Protein AF-A0A353F4W9-F1 (afdb_monomer)

Secondary structure (DSSP, 8-state):
-HHHHHHHHHSSPPPHHHHHHHHHHHHHHHHHHHT--PPP-PPPSEEEEEEE-TTT--EEEEEEE-GGGGT--PPPPGGGS-HHHHHHHHHHHHHHTS-TTS---

Sequence (105 aa):
VIKRAFQLALGRAPTPNETLIFLEAWRTATSDESKLSPKNSPLPNSIMRTVRAEKTGEFYTFKEFLPASKLYTADLDRSQCNARIRGLSHLCLVIFNSNELAYLN

Structure (mmCIF, N/CA/C/O backbone):
data_AF-A0A353F4W9-F1
#
_entry.id   AF-A0A353F4W9-F1
#
loop_
_atom_site.group_PDB
_atom_site.id
_atom_site.type_symbol
_atom_site.label_atom_id
_atom_site.label_alt_id
_atom_site.label_comp_id
_atom_site.label_asym_id
_atom_site.label_entity_id
_atom_site.label_seq_id
_atom_site.pdbx_PDB_ins_code
_atom_site.Cartn_x
_atom_site.Cartn_y
_atom_site.Cartn_z
_atom_site.occupancy
_atom_site.B_iso_or_equiv
_atom_site.auth_seq_id
_atom_site.auth_comp_id
_atom_site.auth_asym_id
_atom_site.auth_atom_id
_atom_site.pdbx_PDB_model_num
ATOM 1 N N . VAL A 1 1 ? -13.138 -3.355 10.192 1.00 93.12 1 VAL A N 1
ATOM 2 C CA . VAL A 1 1 ? -11.945 -3.305 9.309 1.00 93.12 1 VAL A CA 1
ATOM 3 C C . VAL A 1 1 ? -10.658 -3.449 10.112 1.00 93.12 1 VAL A C 1
ATOM 5 O O . VAL A 1 1 ? -10.018 -4.474 9.951 1.00 93.12 1 VAL A O 1
ATOM 8 N N . ILE A 1 2 ? -10.335 -2.536 11.037 1.00 95.44 2 ILE A N 1
ATOM 9 C CA . ILE A 1 2 ? -9.095 -2.591 11.848 1.00 95.44 2 ILE A CA 1
ATOM 10 C C . ILE A 1 2 ? -8.915 -3.932 12.575 1.00 95.44 2 ILE A C 1
ATOM 12 O O . ILE A 1 2 ? -7.892 -4.581 12.401 1.00 95.44 2 ILE A O 1
ATOM 16 N N . LYS A 1 3 ? -9.947 -4.424 13.279 1.00 96.50 3 LYS A N 1
ATOM 17 C CA . LYS A 1 3 ? -9.907 -5.754 13.919 1.00 96.50 3 LYS A CA 1
ATOM 18 C C . LYS A 1 3 ? -9.497 -6.873 12.953 1.00 96.50 3 LYS A C 1
ATOM 20 O O . LYS A 1 3 ? -8.705 -7.731 13.314 1.00 96.50 3 LYS A O 1
ATOM 25 N N . ARG A 1 4 ? -10.023 -6.851 11.724 1.00 96.62 4 ARG A N 1
ATOM 26 C CA . ARG A 1 4 ? -9.720 -7.863 10.706 1.00 96.62 4 ARG A CA 1
ATOM 27 C C . ARG A 1 4 ? -8.290 -7.723 10.181 1.00 96.62 4 ARG A C 1
ATOM 29 O O . ARG A 1 4 ? -7.652 -8.743 9.974 1.00 96.62 4 ARG A O 1
ATOM 36 N N . ALA A 1 5 ? -7.791 -6.498 10.005 1.00 95.00 5 ALA A N 1
ATOM 37 C CA . ALA A 1 5 ? -6.403 -6.254 9.608 1.00 95.00 5 ALA A CA 1
ATOM 38 C C . ALA A 1 5 ? -5.410 -6.809 10.644 1.00 95.00 5 ALA A C 1
ATOM 40 O O . ALA A 1 5 ? -4.514 -7.558 10.276 1.00 95.00 5 ALA A O 1
ATOM 41 N N . PHE A 1 6 ? -5.637 -6.548 11.936 1.00 95.31 6 PHE A N 1
ATOM 42 C CA . PHE A 1 6 ? -4.833 -7.118 13.027 1.00 95.31 6 PHE A CA 1
ATOM 43 C C . PHE A 1 6 ? -4.883 -8.649 13.051 1.00 95.31 6 PHE A C 1
ATOM 45 O O . PHE A 1 6 ? -3.849 -9.297 13.137 1.00 95.31 6 PHE A O 1
ATOM 52 N N . GLN A 1 7 ? -6.070 -9.242 12.899 1.00 95.00 7 GLN A N 1
ATOM 53 C CA . GLN A 1 7 ? -6.205 -10.701 12.877 1.00 95.00 7 GLN A CA 1
ATOM 54 C C . GLN A 1 7 ? -5.463 -11.343 11.703 1.00 95.00 7 GLN A C 1
ATOM 56 O O . GLN A 1 7 ? -4.891 -12.414 11.864 1.00 95.00 7 GLN A O 1
ATOM 61 N N . LEU A 1 8 ? -5.496 -10.710 10.528 1.00 94.06 8 LEU A N 1
ATOM 62 C CA . LEU A 1 8 ? -4.834 -11.226 9.332 1.00 94.06 8 LEU A CA 1
ATOM 63 C C . LEU A 1 8 ? -3.313 -11.076 9.393 1.00 94.06 8 LEU A C 1
ATOM 65 O O . LEU A 1 8 ? -2.612 -11.964 8.928 1.00 94.06 8 LEU A O 1
ATOM 69 N N . ALA A 1 9 ? -2.815 -9.967 9.937 1.00 92.06 9 ALA A N 1
ATOM 70 C CA . ALA A 1 9 ? -1.389 -9.656 9.916 1.00 92.06 9 ALA A CA 1
ATOM 71 C C . ALA A 1 9 ? -0.631 -10.138 11.164 1.00 92.06 9 ALA A C 1
ATOM 73 O O . ALA A 1 9 ? 0.531 -10.509 11.059 1.00 92.06 9 ALA A O 1
ATOM 74 N N . LEU A 1 10 ? -1.280 -10.133 12.333 1.00 92.12 10 LEU A N 1
ATOM 75 C CA . LEU A 1 10 ? -0.652 -10.381 13.638 1.00 92.12 10 LEU A CA 1
ATOM 76 C C . LEU A 1 10 ? -1.267 -11.570 14.392 1.00 92.12 10 LEU A C 1
ATOM 78 O O . LEU A 1 10 ? -0.832 -11.896 15.490 1.00 92.12 10 LEU A O 1
ATOM 82 N N . GLY A 1 11 ? -2.328 -12.193 13.868 1.00 92.56 11 GLY A N 1
ATOM 83 C CA . GLY A 1 11 ? -2.983 -13.340 14.512 1.00 92.56 11 GLY A CA 1
ATOM 84 C C . GLY A 1 11 ? -3.778 -13.018 15.787 1.00 92.56 11 GLY A C 1
ATOM 85 O O . GLY A 1 11 ? -4.343 -13.924 16.395 1.00 92.56 11 GLY A O 1
ATOM 86 N N . ARG A 1 12 ? -3.890 -11.742 16.185 1.00 94.12 12 ARG A N 1
ATOM 87 C CA . ARG A 1 12 ? -4.631 -11.301 17.382 1.00 94.12 12 ARG A CA 1
ATOM 88 C C . ARG A 1 12 ? -5.620 -10.177 17.088 1.00 94.12 12 ARG A C 1
ATOM 90 O O . ARG A 1 12 ? -5.631 -9.583 16.014 1.00 94.12 12 ARG A O 1
ATOM 97 N N . ALA A 1 13 ? -6.476 -9.873 18.059 1.00 96.12 13 ALA A N 1
ATOM 98 C CA . ALA A 1 13 ? -7.275 -8.652 18.034 1.00 96.12 13 ALA A CA 1
ATOM 99 C C . ALA A 1 13 ? -6.430 -7.443 18.495 1.00 96.12 13 ALA A C 1
ATOM 101 O O . ALA A 1 13 ? -5.515 -7.614 19.307 1.00 96.12 13 ALA A O 1
ATOM 102 N N . PRO A 1 14 ? -6.739 -6.223 18.019 1.00 95.75 14 PRO A N 1
ATOM 103 C CA . PRO A 1 14 ? -6.151 -5.016 18.578 1.00 95.75 14 PRO A CA 1
ATOM 104 C C . PRO A 1 14 ? -6.648 -4.822 20.012 1.00 95.75 14 PRO A C 1
ATOM 106 O O . PRO A 1 14 ? -7.799 -5.130 20.337 1.00 95.75 14 PRO A O 1
ATOM 109 N N . THR A 1 15 ? -5.799 -4.256 20.857 1.00 96.44 15 THR A N 1
ATOM 110 C CA . THR A 1 15 ? -6.195 -3.718 22.158 1.00 96.44 15 THR A CA 1
ATOM 111 C C . THR A 1 15 ? -7.154 -2.528 21.979 1.00 96.44 15 THR A C 1
ATOM 113 O O . THR A 1 15 ? -7.237 -1.939 20.889 1.00 96.44 15 THR A O 1
ATOM 116 N N . PRO A 1 16 ? -7.889 -2.120 23.033 1.00 97.12 16 PRO A N 1
ATOM 117 C CA . PRO A 1 16 ? -8.736 -0.929 22.970 1.00 97.12 16 PRO A CA 1
ATOM 118 C C . PRO A 1 16 ? -7.957 0.335 22.579 1.00 97.12 16 PRO A C 1
ATOM 120 O O . PRO A 1 16 ? -8.429 1.112 21.753 1.00 97.12 16 PRO A O 1
ATOM 123 N N . ASN A 1 17 ? -6.736 0.501 23.104 1.00 97.19 17 ASN A N 1
ATOM 124 C CA . ASN A 1 17 ? -5.886 1.650 22.797 1.00 97.19 17 ASN A CA 1
ATOM 125 C C . ASN A 1 17 ? -5.410 1.644 21.335 1.00 97.19 17 ASN A C 1
ATOM 127 O O . ASN A 1 17 ? -5.563 2.639 20.632 1.00 97.19 17 ASN A O 1
ATOM 131 N N . GLU A 1 18 ? -4.921 0.502 20.835 1.00 95.94 18 GLU A N 1
ATOM 132 C CA . GLU A 1 18 ? -4.547 0.358 19.419 1.00 95.94 18 GLU A CA 1
ATOM 133 C C . GLU A 1 18 ? -5.735 0.629 18.495 1.00 95.94 18 GLU A C 1
ATOM 135 O O . GLU A 1 18 ? -5.581 1.272 17.462 1.00 95.94 18 GLU A O 1
ATOM 140 N N . THR A 1 19 ? -6.937 0.188 18.872 1.00 97.00 19 THR A N 1
ATOM 141 C CA . THR A 1 19 ? -8.146 0.441 18.079 1.00 97.00 19 THR A CA 1
ATOM 142 C C . THR A 1 19 ? -8.411 1.938 17.926 1.00 97.00 19 THR A C 1
ATOM 144 O O . THR A 1 19 ? -8.690 2.387 16.815 1.00 97.00 19 THR A O 1
ATOM 147 N N . LEU A 1 20 ? -8.307 2.710 19.012 1.00 97.62 20 LEU A N 1
ATOM 148 C CA . LEU A 1 20 ? -8.511 4.160 18.984 1.00 97.62 20 LEU A CA 1
ATOM 149 C C . LEU A 1 20 ? -7.441 4.863 18.143 1.00 97.62 20 LEU A C 1
ATOM 151 O O . LEU A 1 20 ? -7.787 5.633 17.247 1.00 97.62 20 LEU A O 1
ATOM 155 N N . ILE A 1 21 ? -6.168 4.523 18.364 1.00 97.00 21 ILE A N 1
ATOM 156 C CA . ILE A 1 21 ? -5.033 5.080 17.614 1.00 97.00 21 ILE A CA 1
ATOM 157 C C . ILE A 1 21 ? -5.192 4.809 16.114 1.00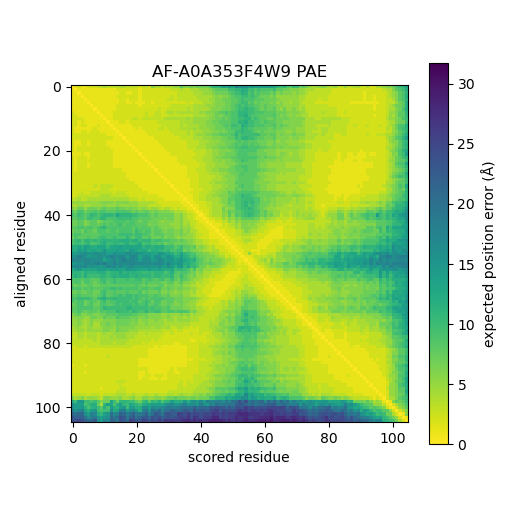 97.00 21 ILE A C 1
ATOM 159 O O . ILE A 1 21 ? -5.082 5.720 15.294 1.00 97.00 21 ILE A O 1
ATOM 163 N N . PHE A 1 22 ? -5.509 3.569 15.735 1.00 97.25 22 PHE A N 1
ATOM 164 C CA . PHE A 1 22 ? -5.678 3.201 14.331 1.00 97.25 22 PHE A CA 1
ATOM 165 C C . PHE A 1 22 ? -6.913 3.849 13.701 1.00 97.25 22 PHE A C 1
ATOM 167 O O . PHE A 1 22 ? -6.871 4.204 12.525 1.00 97.25 22 PHE A O 1
ATOM 174 N N . LEU A 1 23 ? -8.014 4.027 14.439 1.00 97.75 23 LEU A N 1
ATOM 175 C CA . LEU A 1 23 ? -9.196 4.727 13.923 1.00 97.75 23 LEU A CA 1
ATOM 176 C C . LEU A 1 23 ? -8.888 6.191 13.606 1.00 97.75 23 LEU A C 1
ATOM 178 O O . LEU A 1 23 ? -9.269 6.680 12.540 1.00 97.75 23 LEU A O 1
ATOM 182 N N . GLU A 1 24 ? -8.190 6.875 14.508 1.00 98.19 24 GLU A N 1
ATOM 183 C CA . GLU A 1 24 ? -7.785 8.260 14.299 1.00 98.19 24 GLU A CA 1
ATOM 184 C C . GLU A 1 24 ? -6.799 8.387 13.136 1.00 98.19 24 GLU A C 1
ATOM 186 O O . GLU A 1 24 ? -7.031 9.180 12.220 1.00 98.19 24 GLU A O 1
ATOM 191 N N . ALA A 1 25 ? -5.765 7.543 13.108 1.00 97.75 25 ALA A N 1
ATOM 192 C CA . ALA A 1 25 ? -4.798 7.513 12.019 1.00 97.75 25 ALA A CA 1
ATOM 193 C C . ALA A 1 25 ? -5.470 7.229 10.665 1.00 97.75 25 ALA A C 1
ATOM 195 O O . ALA A 1 25 ? -5.153 7.881 9.670 1.00 97.75 25 ALA A O 1
ATOM 196 N N . TRP A 1 26 ? -6.456 6.324 10.617 1.00 98.19 26 TRP A N 1
ATOM 197 C CA . TRP A 1 26 ? -7.193 6.050 9.383 1.00 98.19 26 TRP A CA 1
ATOM 198 C C . TRP A 1 26 ? -7.997 7.256 8.903 1.00 98.19 26 TRP A C 1
ATOM 200 O O . TRP A 1 26 ? -8.045 7.531 7.701 1.00 98.19 26 TRP A O 1
ATOM 210 N N . ARG A 1 27 ? -8.647 7.974 9.827 1.00 98.38 27 ARG A N 1
ATOM 211 C CA . ARG A 1 27 ? -9.415 9.185 9.515 1.00 98.38 27 ARG A CA 1
ATOM 212 C C . ARG A 1 27 ? -8.502 10.254 8.919 1.00 98.38 27 ARG A C 1
ATOM 214 O O . ARG A 1 27 ? -8.847 10.827 7.887 1.00 98.38 27 ARG A O 1
ATOM 221 N N . THR A 1 28 ? -7.339 10.473 9.527 1.00 98.50 28 THR A N 1
ATOM 222 C CA . THR A 1 28 ? -6.329 11.418 9.035 1.00 98.50 28 THR A CA 1
ATOM 223 C C . THR A 1 28 ? -5.815 11.006 7.658 1.00 98.50 28 THR A C 1
ATOM 225 O O . THR A 1 28 ? -5.945 11.775 6.709 1.00 98.50 28 THR A O 1
ATOM 228 N N . ALA A 1 29 ? -5.371 9.755 7.498 1.00 98.06 29 ALA A N 1
ATOM 229 C CA . ALA A 1 29 ? -4.871 9.249 6.221 1.00 98.06 29 ALA A CA 1
ATOM 230 C C . ALA A 1 29 ? -5.931 9.313 5.109 1.00 98.06 29 ALA A C 1
ATOM 232 O O . ALA A 1 29 ? -5.625 9.662 3.975 1.00 98.06 29 ALA A O 1
ATOM 233 N N . THR A 1 30 ? -7.199 9.030 5.426 1.00 98.56 30 THR A N 1
ATOM 234 C CA . THR A 1 30 ? -8.308 9.159 4.467 1.00 98.56 30 THR A CA 1
ATOM 235 C C . THR A 1 30 ? -8.523 10.614 4.047 1.00 98.56 30 THR A C 1
ATOM 237 O O . THR A 1 30 ? -8.744 10.879 2.866 1.00 98.56 30 THR A O 1
ATOM 240 N N . SER A 1 31 ? -8.450 11.556 4.993 1.00 98.56 31 SER A N 1
ATOM 241 C CA . SER A 1 31 ? -8.566 12.992 4.714 1.00 98.56 31 SER A CA 1
ATOM 242 C C . SER A 1 31 ? -7.435 13.476 3.809 1.00 98.56 31 SER A C 1
ATOM 244 O O . SER A 1 31 ? -7.684 14.159 2.817 1.00 98.56 31 SER A O 1
ATOM 246 N N . ASP A 1 32 ? -6.199 13.066 4.078 1.00 98.19 32 ASP A N 1
ATOM 247 C CA . ASP A 1 32 ? -5.055 13.464 3.260 1.00 98.19 32 ASP A CA 1
ATOM 248 C C . ASP A 1 32 ? -5.095 12.831 1.873 1.00 98.19 32 ASP A C 1
ATOM 250 O O . ASP A 1 32 ? -4.942 13.528 0.871 1.00 98.19 32 ASP A O 1
ATOM 254 N N . GLU A 1 33 ? -5.428 11.544 1.789 1.00 98.25 33 GLU A N 1
ATOM 255 C CA . GLU A 1 33 ? -5.619 10.861 0.514 1.00 98.25 33 GLU A CA 1
ATOM 256 C C . GLU A 1 33 ? -6.756 11.468 -0.310 1.00 98.25 33 GLU A C 1
ATOM 258 O O . GLU A 1 33 ? -6.673 11.453 -1.536 1.00 98.25 33 GLU A O 1
ATOM 263 N N . SER A 1 34 ? -7.798 12.034 0.310 1.00 98.06 34 SER A N 1
ATOM 264 C CA . SER A 1 34 ? -8.914 12.666 -0.415 1.00 98.06 34 SER A CA 1
ATOM 265 C C . SER A 1 34 ? -8.498 13.896 -1.225 1.00 98.06 34 SER A C 1
ATOM 267 O O . SER A 1 34 ? -9.143 14.223 -2.217 1.00 98.06 34 SER A O 1
ATOM 269 N N . LYS A 1 35 ? -7.384 14.529 -0.845 1.00 98.25 35 LYS A N 1
ATOM 270 C CA . LYS A 1 35 ? -6.805 15.691 -1.533 1.00 98.25 35 LYS A CA 1
A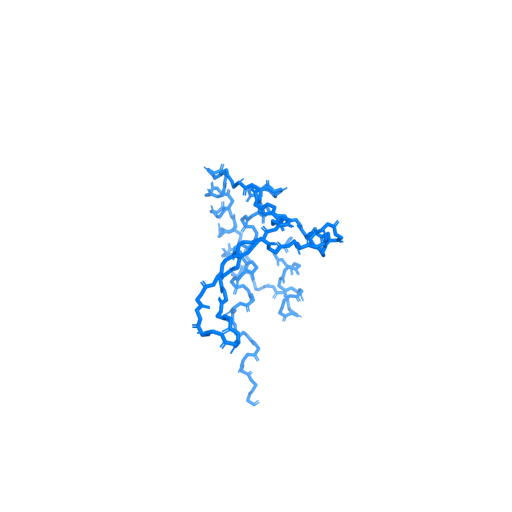TOM 271 C C . LYS A 1 35 ? -5.941 15.280 -2.730 1.00 98.25 35 LYS A C 1
ATOM 273 O O . LYS A 1 35 ? -5.508 16.133 -3.499 1.00 98.25 35 LYS A O 1
ATOM 278 N N . LEU A 1 36 ? -5.657 13.984 -2.883 1.00 97.06 36 LEU A N 1
ATOM 279 C CA . LEU A 1 36 ? -4.765 13.454 -3.908 1.00 97.06 36 LEU A CA 1
ATOM 280 C C . LEU A 1 36 ? -5.540 12.865 -5.088 1.00 97.06 36 LEU A C 1
ATOM 282 O O . LEU A 1 36 ? -6.580 12.224 -4.931 1.00 97.06 36 LEU A O 1
ATOM 286 N N . SER A 1 37 ? -4.952 13.007 -6.275 1.00 95.31 37 SER A N 1
ATOM 287 C CA . SER A 1 37 ? -5.415 12.384 -7.521 1.00 95.31 37 SER A CA 1
ATOM 288 C C . SER A 1 37 ? -4.300 11.511 -8.110 1.00 95.31 37 SER A C 1
ATOM 290 O O . SER A 1 37 ? -3.526 11.986 -8.946 1.00 95.31 37 SER A O 1
ATOM 292 N N . PRO A 1 38 ? -4.146 10.256 -7.639 1.00 95.25 38 PRO A N 1
ATOM 293 C CA . PRO A 1 38 ? -3.122 9.352 -8.148 1.00 95.25 38 PRO A CA 1
ATOM 294 C C . PRO A 1 38 ? -3.352 9.063 -9.633 1.00 95.25 38 PRO A C 1
ATOM 296 O O . PRO A 1 38 ? -4.477 8.801 -10.056 1.00 95.25 38 PRO A O 1
ATOM 299 N N . LYS A 1 39 ? -2.277 9.097 -10.420 1.00 94.12 39 LYS A N 1
ATOM 300 C CA . LYS A 1 39 ? -2.323 8.758 -11.843 1.00 94.12 39 LYS A CA 1
ATOM 301 C C . LYS A 1 39 ? -2.097 7.265 -12.026 1.00 94.12 39 LYS A C 1
ATOM 303 O O . LYS A 1 39 ? -1.238 6.695 -11.360 1.00 94.12 39 LYS A O 1
ATOM 308 N N . ASN A 1 40 ? -2.842 6.672 -12.951 1.00 91.06 40 ASN A N 1
ATOM 309 C CA . ASN A 1 40 ? -2.610 5.301 -13.382 1.00 91.06 40 ASN A CA 1
ATOM 310 C C . ASN A 1 40 ? -1.244 5.202 -14.081 1.00 91.06 40 ASN A C 1
ATOM 312 O O . ASN A 1 40 ? -0.919 6.048 -14.919 1.00 91.06 40 ASN A O 1
ATOM 316 N N . SER A 1 41 ? -0.471 4.172 -13.748 1.00 85.44 41 SER A N 1
ATOM 317 C CA . SER A 1 41 ? 0.830 3.880 -14.350 1.00 85.44 41 SER A CA 1
ATOM 318 C C . SER A 1 41 ? 0.845 2.442 -14.882 1.00 85.44 41 SER A C 1
ATOM 320 O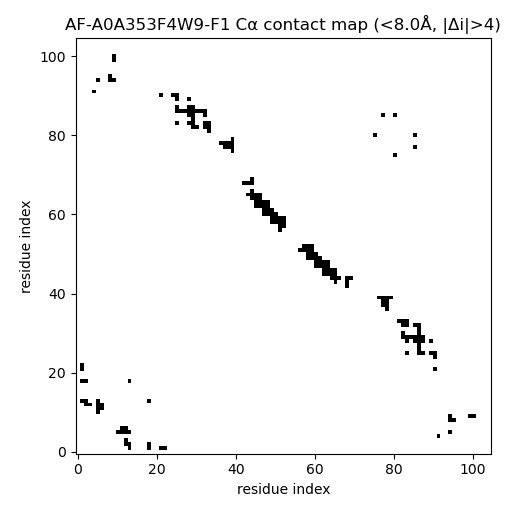 O . SER A 1 41 ? 1.329 1.542 -14.194 1.00 85.44 41 SER A O 1
ATOM 322 N N . PRO A 1 42 ? 0.308 2.195 -16.092 1.00 86.81 42 PRO A N 1
ATOM 323 C CA . PRO A 1 42 ? 0.281 0.856 -16.670 1.00 86.81 42 PRO A CA 1
ATOM 324 C C . PRO A 1 42 ? 1.693 0.353 -16.990 1.00 86.81 42 PRO A C 1
ATOM 326 O O . PRO A 1 42 ? 2.598 1.137 -17.287 1.00 86.81 42 PRO A O 1
ATOM 329 N N . LEU A 1 43 ? 1.869 -0.971 -16.988 1.00 89.44 43 LEU A N 1
ATOM 330 C CA . LEU A 1 43 ? 3.126 -1.578 -17.417 1.00 89.44 43 LEU A CA 1
ATOM 331 C C . LEU A 1 43 ? 3.421 -1.243 -18.889 1.00 89.44 43 LEU A C 1
ATOM 333 O O . LEU A 1 43 ? 2.523 -1.317 -19.735 1.00 89.44 43 LEU A O 1
ATOM 337 N N . PRO A 1 44 ? 4.677 -0.906 -19.228 1.00 92.06 44 PRO A N 1
ATOM 338 C CA . PRO A 1 44 ? 5.051 -0.645 -20.606 1.00 92.06 44 PRO A CA 1
ATOM 339 C C . PRO A 1 44 ? 5.055 -1.941 -21.426 1.00 92.06 44 PRO A C 1
ATOM 341 O O . PRO A 1 44 ? 5.460 -2.998 -20.953 1.00 92.06 44 PRO A O 1
ATOM 344 N N . ASN A 1 45 ? 4.683 -1.840 -22.703 1.00 93.31 45 ASN A N 1
ATOM 345 C CA . ASN A 1 45 ? 4.753 -2.958 -23.657 1.00 93.31 45 ASN A CA 1
ATOM 346 C C . ASN A 1 45 ? 6.128 -3.098 -24.331 1.00 93.31 45 ASN A C 1
ATOM 348 O O . ASN A 1 45 ? 6.363 -4.022 -25.113 1.00 93.31 45 ASN A O 1
ATOM 352 N N . SER A 1 46 ? 7.028 -2.151 -24.075 1.00 95.62 46 SER A N 1
ATOM 353 C CA . SER A 1 46 ? 8.391 -2.152 -24.589 1.00 95.62 46 SER A CA 1
ATOM 354 C C . SER A 1 46 ? 9.276 -1.229 -23.768 1.00 95.62 46 SER A C 1
ATOM 356 O O . SER A 1 46 ? 8.793 -0.200 -23.295 1.00 95.62 46 SER A O 1
ATOM 358 N N . ILE A 1 47 ? 10.565 -1.537 -23.698 1.00 95.81 47 ILE A N 1
ATOM 359 C CA . ILE A 1 47 ? 11.581 -0.694 -23.065 1.00 95.81 47 ILE A CA 1
ATOM 360 C C . ILE A 1 47 ? 12.763 -0.477 -24.008 1.00 95.81 47 ILE A C 1
ATOM 362 O O . ILE A 1 47 ? 13.011 -1.275 -24.911 1.00 95.81 47 ILE A O 1
ATOM 366 N N . MET A 1 48 ? 13.492 0.616 -23.805 1.00 97.38 48 MET A N 1
ATOM 367 C CA . MET A 1 48 ? 14.768 0.835 -24.481 1.00 97.38 48 MET A CA 1
ATOM 368 C C . MET A 1 48 ? 15.874 0.196 -23.647 1.00 97.38 48 MET A C 1
ATOM 370 O O . MET A 1 48 ? 16.000 0.501 -22.462 1.00 97.38 48 MET A O 1
ATOM 374 N N . ARG A 1 49 ? 16.669 -0.684 -24.257 1.00 96.44 49 ARG A N 1
ATOM 375 C CA . ARG A 1 49 ? 17.850 -1.272 -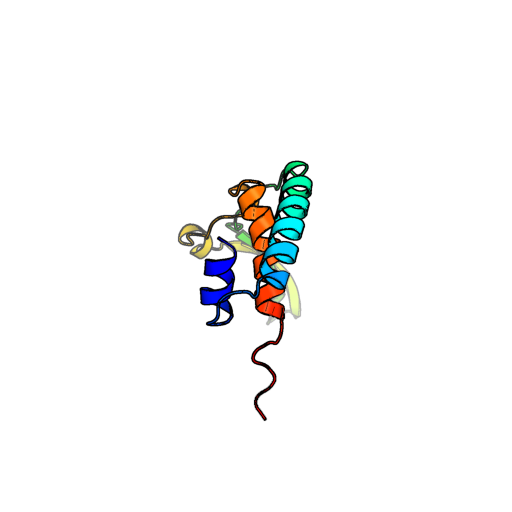23.624 1.00 96.44 49 ARG A CA 1
ATOM 376 C C . ARG A 1 49 ? 19.105 -0.825 -24.333 1.00 96.44 49 ARG A C 1
ATOM 378 O O . ARG A 1 49 ? 19.171 -0.885 -25.557 1.00 96.44 49 ARG A O 1
ATOM 385 N N . THR A 1 50 ? 20.105 -0.460 -23.548 1.00 97.12 50 THR A N 1
ATOM 386 C CA . THR A 1 50 ? 21.463 -0.225 -24.024 1.00 97.12 50 THR A CA 1
ATOM 387 C C . THR A 1 50 ? 22.336 -1.361 -23.524 1.00 97.12 50 THR A C 1
ATOM 389 O O . THR A 1 50 ? 22.370 -1.641 -22.326 1.00 97.12 50 THR A O 1
ATOM 392 N N . VAL A 1 51 ? 23.018 -2.037 -24.441 1.00 95.56 51 VAL A N 1
ATOM 393 C CA . VAL A 1 51 ? 23.903 -3.164 -24.131 1.00 95.56 51 VAL A CA 1
ATOM 394 C C . VAL A 1 51 ? 25.234 -2.990 -24.847 1.00 95.56 51 VAL A C 1
ATOM 396 O O . VAL A 1 51 ? 25.341 -2.225 -25.805 1.00 95.56 51 VAL A O 1
ATOM 399 N N . ARG A 1 52 ? 26.258 -3.700 -24.375 1.00 96.81 52 ARG A N 1
ATOM 400 C CA . ARG A 1 52 ? 27.566 -3.753 -25.026 1.00 96.81 52 ARG A CA 1
ATOM 401 C C . ARG A 1 52 ? 27.609 -4.945 -25.980 1.00 96.81 52 ARG A C 1
ATOM 403 O O . ARG A 1 52 ? 27.307 -6.063 -25.572 1.00 96.81 52 ARG A O 1
ATOM 410 N N . ALA A 1 53 ? 27.974 -4.716 -27.235 1.00 94.00 53 ALA A N 1
ATOM 411 C CA . ALA A 1 53 ? 28.167 -5.767 -28.222 1.00 94.00 53 ALA A CA 1
ATOM 412 C C . ALA A 1 53 ? 29.355 -6.655 -27.839 1.00 94.00 53 ALA A C 1
ATOM 414 O O . ALA A 1 53 ? 30.454 -6.162 -27.600 1.00 94.00 53 ALA A O 1
ATOM 415 N N . GLU A 1 54 ? 29.141 -7.970 -27.828 1.00 93.81 54 GLU A N 1
ATOM 416 C CA . GLU A 1 54 ? 30.144 -8.957 -27.411 1.00 93.81 54 GLU A CA 1
ATOM 417 C C . GLU A 1 54 ? 31.401 -8.929 -28.292 1.00 93.81 54 GLU A C 1
ATOM 419 O O . GLU A 1 54 ? 32.515 -9.045 -27.793 1.00 93.81 54 GLU A O 1
ATOM 424 N N . LYS A 1 55 ? 31.230 -8.724 -29.604 1.00 92.94 55 LYS A N 1
ATOM 425 C CA . LYS A 1 55 ? 32.336 -8.776 -30.572 1.00 92.94 55 LYS A CA 1
ATOM 426 C C . LYS A 1 55 ? 33.107 -7.467 -30.715 1.00 92.94 55 LYS A C 1
ATOM 428 O O . LYS A 1 55 ? 34.311 -7.507 -30.929 1.00 92.94 55 LYS A O 1
ATOM 433 N N . THR A 1 56 ? 32.427 -6.322 -30.655 1.00 92.50 56 THR A N 1
ATOM 434 C CA . THR A 1 56 ? 33.057 -5.008 -30.889 1.00 92.50 56 THR A CA 1
ATOM 435 C C . THR A 1 56 ? 33.341 -4.252 -29.596 1.00 92.50 56 THR A C 1
ATOM 437 O O . THR A 1 56 ? 34.132 -3.316 -29.593 1.00 92.50 56 THR A O 1
ATOM 440 N N . GLY A 1 57 ? 32.701 -4.630 -28.486 1.00 94.44 57 GLY A N 1
ATOM 441 C CA . GLY A 1 57 ? 32.791 -3.906 -27.220 1.00 94.44 57 GLY A CA 1
ATOM 442 C C . GLY A 1 57 ? 32.064 -2.555 -27.216 1.00 94.44 57 GLY A C 1
ATOM 443 O O . GLY A 1 57 ? 32.097 -1.866 -26.193 1.00 94.44 57 GLY A O 1
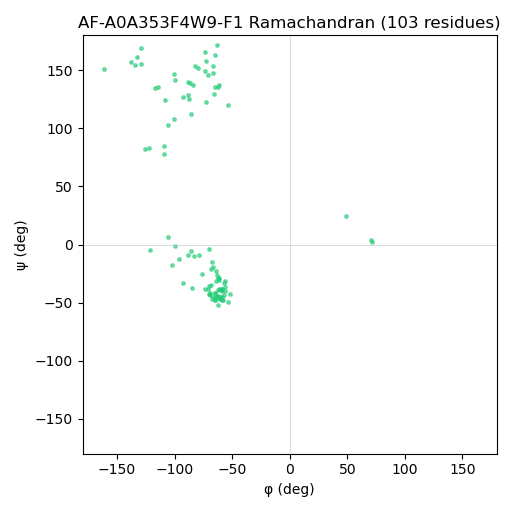ATOM 444 N N . GLU A 1 58 ? 31.401 -2.180 -28.312 1.00 96.31 58 GLU A N 1
ATOM 445 C CA . GLU A 1 58 ? 30.663 -0.923 -28.460 1.00 96.31 58 GLU A CA 1
ATOM 446 C C . GLU A 1 58 ? 29.263 -1.010 -27.850 1.00 96.31 58 GLU A C 1
ATOM 448 O O . GLU A 1 58 ? 28.666 -2.085 -27.768 1.00 96.31 58 GLU A O 1
ATOM 453 N N . PHE A 1 59 ? 28.710 0.128 -27.431 1.00 97.31 59 PHE A N 1
ATOM 454 C CA . PHE A 1 59 ? 27.329 0.190 -26.967 1.00 97.31 59 PHE A CA 1
ATOM 455 C C . PHE A 1 59 ? 26.363 0.349 -28.133 1.00 97.31 59 PHE A C 1
ATOM 457 O O . PHE A 1 59 ? 26.565 1.183 -29.011 1.00 97.31 59 PHE A O 1
ATOM 464 N N . TYR A 1 60 ? 25.258 -0.382 -28.084 1.00 95.38 60 TYR A N 1
ATOM 465 C CA . TYR A 1 60 ? 24.120 -0.140 -28.957 1.00 95.38 60 TYR A CA 1
ATOM 466 C C . TYR A 1 60 ? 22.822 -0.178 -28.161 1.00 95.38 60 TYR A C 1
ATOM 468 O O . TYR A 1 60 ? 22.732 -0.788 -27.092 1.00 95.38 60 TYR A O 1
ATOM 476 N N . THR A 1 61 ? 21.816 0.514 -28.690 1.00 97.44 61 THR A N 1
ATOM 477 C CA . THR A 1 61 ? 20.498 0.633 -28.071 1.00 97.44 61 THR A CA 1
ATOM 478 C C . THR A 1 61 ? 19.447 0.011 -28.973 1.00 97.44 61 THR A C 1
ATOM 480 O O . THR A 1 61 ? 19.429 0.268 -30.174 1.00 97.44 61 THR A O 1
ATOM 483 N N . PHE A 1 62 ? 18.552 -0.784 -28.398 1.00 96.12 62 PHE A N 1
ATOM 484 C CA . PHE A 1 62 ? 17.441 -1.389 -29.122 1.00 96.12 62 PHE A CA 1
ATOM 485 C C . PHE A 1 62 ? 16.151 -1.337 -28.305 1.00 96.12 62 PHE A C 1
ATOM 487 O O . PHE A 1 62 ? 16.162 -1.212 -27.077 1.00 96.12 62 PHE A O 1
ATOM 494 N N . LYS A 1 63 ? 15.022 -1.412 -29.012 1.00 97.50 63 LYS A N 1
ATOM 495 C CA . LYS A 1 63 ? 13.697 -1.512 -28.404 1.00 97.50 63 LYS A CA 1
ATOM 496 C C . LYS A 1 63 ? 13.400 -2.978 -28.111 1.00 97.50 63 LYS A C 1
ATOM 498 O O . LYS A 1 63 ? 13.227 -3.769 -29.034 1.00 97.50 63 LYS A O 1
ATOM 503 N N . GLU A 1 64 ? 13.328 -3.333 -26.838 1.00 96.19 64 GLU A N 1
ATOM 504 C CA . GLU A 1 64 ? 12.882 -4.651 -26.399 1.00 96.19 64 GLU A CA 1
ATOM 505 C C . GLU A 1 64 ? 11.360 -4.636 -26.235 1.00 96.19 64 GLU A C 1
ATOM 507 O O . GLU A 1 64 ? 10.807 -3.765 -25.561 1.00 96.19 64 GLU A O 1
ATOM 512 N N . PHE A 1 65 ? 10.672 -5.597 -26.845 1.00 96.06 65 PHE A N 1
ATOM 513 C CA . PHE A 1 65 ? 9.242 -5.804 -26.630 1.00 96.06 65 PHE A CA 1
ATOM 514 C C . PHE A 1 65 ? 9.012 -6.703 -25.414 1.00 96.06 65 PHE A C 1
ATOM 516 O O . PHE A 1 65 ? 9.700 -7.705 -25.246 1.00 96.06 65 PHE A O 1
ATOM 523 N N . LEU A 1 66 ? 8.009 -6.373 -24.598 1.00 94.62 66 LEU A N 1
ATOM 524 C CA . LEU A 1 66 ? 7.658 -7.106 -23.381 1.00 94.62 66 LEU A CA 1
ATOM 525 C C . LEU A 1 66 ? 6.329 -7.853 -23.583 1.00 94.62 66 LEU A C 1
ATOM 527 O O . LEU A 1 66 ? 5.294 -7.387 -23.126 1.00 94.62 66 LEU A O 1
ATOM 531 N N . PRO A 1 67 ? 6.285 -9.006 -24.275 1.00 92.56 67 PRO A N 1
ATOM 532 C CA . PRO A 1 67 ? 5.022 -9.702 -24.548 1.00 92.56 67 PRO A CA 1
ATOM 533 C C . PRO A 1 67 ? 4.298 -10.150 -23.270 1.00 92.56 67 PRO A C 1
ATOM 535 O O . PRO A 1 67 ? 3.069 -10.180 -23.245 1.00 92.56 67 PRO A O 1
ATOM 538 N N . ALA A 1 68 ? 5.044 -10.428 -22.195 1.00 91.12 68 ALA A N 1
ATOM 539 C CA . ALA A 1 68 ? 4.491 -10.798 -20.896 1.00 91.12 68 ALA A CA 1
ATOM 540 C C . ALA A 1 68 ? 3.621 -9.692 -20.270 1.00 91.12 68 ALA A C 1
ATOM 542 O O . ALA A 1 68 ? 2.668 -10.013 -19.563 1.00 91.12 68 ALA A O 1
ATOM 543 N N . SER A 1 69 ? 3.871 -8.406 -20.567 1.00 90.62 69 SER A N 1
ATOM 544 C CA . SER A 1 69 ? 3.050 -7.305 -20.035 1.00 90.62 69 SER A CA 1
ATOM 545 C C . SER A 1 69 ? 1.599 -7.372 -20.518 1.00 90.62 69 SER A C 1
ATOM 547 O O . SER A 1 69 ? 0.707 -6.897 -19.827 1.00 90.62 69 SER A O 1
ATOM 549 N N . LYS A 1 70 ? 1.347 -7.991 -21.681 1.00 87.19 70 LYS A N 1
ATOM 550 C CA . LYS A 1 70 ? -0.001 -8.147 -22.252 1.00 87.19 70 LYS A CA 1
ATOM 551 C C . LYS A 1 70 ? -0.828 -9.229 -21.564 1.00 87.19 70 LYS A C 1
ATOM 553 O O . LYS A 1 70 ? -2.049 -9.195 -21.646 1.00 87.19 70 LYS A O 1
ATOM 558 N N . LEU A 1 71 ? -0.161 -10.206 -20.954 1.00 90.25 71 LEU A N 1
ATOM 559 C CA . LEU A 1 71 ? -0.800 -11.321 -20.251 1.00 90.25 71 LEU A CA 1
ATOM 560 C C . LEU A 1 71 ? -0.900 -11.061 -18.743 1.00 90.25 71 LEU A C 1
ATOM 562 O O . LEU A 1 71 ? -1.591 -11.785 -18.032 1.00 90.25 71 LEU A O 1
ATOM 566 N N . TYR A 1 72 ? -0.205 -10.036 -18.251 1.00 89.00 72 TYR A N 1
ATOM 567 C CA . TYR A 1 72 ? -0.198 -9.677 -16.846 1.00 89.00 72 TYR A CA 1
ATOM 568 C C . TYR A 1 72 ? -1.523 -9.030 -16.434 1.00 89.00 72 TYR A C 1
ATOM 570 O O . TYR A 1 72 ? -1.924 -8.001 -16.976 1.00 89.00 72 TYR A O 1
ATOM 578 N N . THR A 1 73 ? -2.178 -9.619 -15.434 1.00 89.38 73 THR A N 1
ATOM 579 C CA . THR A 1 73 ? -3.318 -9.006 -14.744 1.00 89.38 73 THR A CA 1
ATOM 580 C C . THR A 1 73 ? -2.809 -8.433 -13.429 1.00 89.38 73 THR A C 1
ATOM 582 O O . THR A 1 73 ? -2.439 -9.186 -12.532 1.00 89.38 73 THR A O 1
ATOM 585 N N . ALA A 1 74 ? -2.738 -7.105 -13.350 1.00 87.94 74 ALA A N 1
ATOM 586 C CA . ALA A 1 74 ? -2.319 -6.406 -12.143 1.00 87.94 74 ALA A CA 1
ATOM 587 C C . ALA A 1 74 ? -3.414 -6.459 -11.070 1.00 87.94 74 ALA A C 1
ATOM 589 O O . ALA A 1 74 ? -4.604 -6.426 -11.393 1.00 87.94 74 ALA A O 1
ATOM 590 N N . ASP A 1 75 ? -3.001 -6.452 -9.804 1.00 90.31 75 ASP A N 1
ATOM 591 C CA . ASP A 1 75 ? -3.891 -6.074 -8.708 1.00 90.31 75 ASP A CA 1
ATOM 592 C C . ASP A 1 75 ? -4.347 -4.611 -8.855 1.00 90.31 75 ASP A C 1
ATOM 594 O O . ASP A 1 75 ? -3.856 -3.855 -9.698 1.00 90.31 75 ASP A O 1
ATOM 598 N N . LEU A 1 76 ? -5.296 -4.203 -8.007 1.00 91.25 76 LEU A N 1
ATOM 599 C CA . LEU A 1 76 ? -5.785 -2.826 -7.948 1.00 91.25 76 LEU A CA 1
ATOM 600 C C . LEU A 1 76 ? -4.632 -1.828 -7.774 1.00 91.25 76 LEU A C 1
ATOM 602 O O . LEU A 1 76 ? -3.935 -1.823 -6.758 1.00 91.25 76 LEU A O 1
ATOM 606 N N . ASP A 1 77 ? -4.499 -0.923 -8.737 1.00 91.62 77 ASP A N 1
ATOM 607 C CA . ASP A 1 77 ? -3.591 0.209 -8.656 1.00 91.62 77 ASP A CA 1
ATOM 608 C C . ASP A 1 77 ? -4.116 1.270 -7.675 1.00 91.62 77 ASP A C 1
ATOM 610 O O . ASP A 1 77 ? -5.320 1.408 -7.410 1.00 91.62 77 ASP A O 1
ATOM 614 N N . ARG A 1 78 ? -3.203 2.102 -7.167 1.00 94.06 78 ARG A N 1
ATOM 615 C CA . ARG A 1 78 ? -3.539 3.215 -6.274 1.00 94.06 78 ARG A CA 1
ATOM 616 C C . ARG A 1 78 ? -4.564 4.172 -6.894 1.00 94.06 78 ARG A C 1
ATOM 618 O O . ARG A 1 78 ? -5.424 4.675 -6.171 1.00 94.06 78 ARG A O 1
ATOM 625 N N . SER A 1 79 ? -4.499 4.418 -8.205 1.00 95.38 79 SER A N 1
ATOM 626 C CA . SER A 1 79 ? -5.461 5.268 -8.928 1.00 95.38 79 SER A CA 1
ATOM 627 C C . SER A 1 79 ? -6.865 4.663 -9.033 1.00 95.38 79 SER A C 1
ATOM 629 O O . SER A 1 79 ? -7.835 5.400 -9.191 1.00 95.38 79 SER A O 1
ATOM 631 N N . GLN A 1 80 ? -6.991 3.343 -8.881 1.00 95.12 80 GLN A N 1
ATOM 632 C CA . GLN A 1 80 ? -8.263 2.615 -8.932 1.00 95.12 80 GLN A CA 1
ATOM 633 C C . GLN A 1 80 ? -8.949 2.524 -7.559 1.00 95.12 80 GLN A C 1
ATOM 635 O O . GLN A 1 80 ? -10.104 2.113 -7.457 1.00 95.12 80 GLN A O 1
ATOM 640 N N . CYS A 1 81 ? -8.259 2.921 -6.489 1.00 96.38 81 CYS A N 1
ATOM 641 C CA . CYS A 1 81 ? -8.760 2.864 -5.121 1.00 96.38 81 CYS A CA 1
ATOM 642 C C . CYS A 1 81 ? -9.264 4.231 -4.659 1.00 96.38 81 CYS A C 1
ATOM 644 O O . CYS A 1 81 ? -8.620 5.246 -4.909 1.00 96.38 81 CYS A O 1
ATOM 646 N N . ASN A 1 82 ? -10.364 4.280 -3.903 1.00 97.19 82 ASN A N 1
ATOM 647 C CA . ASN A 1 82 ? -10.818 5.525 -3.273 1.00 97.19 82 ASN A CA 1
ATOM 648 C C . ASN A 1 82 ? -9.927 5.926 -2.078 1.00 97.19 82 ASN A C 1
ATOM 650 O O . ASN A 1 82 ? -9.165 5.116 -1.547 1.00 97.19 82 ASN A O 1
ATOM 654 N N . ALA A 1 83 ? -10.053 7.175 -1.620 1.00 98.06 83 ALA A N 1
ATOM 655 C CA . ALA A 1 83 ? -9.237 7.720 -0.531 1.00 98.06 83 ALA A CA 1
ATOM 656 C C . ALA A 1 83 ? -9.307 6.904 0.770 1.00 98.06 83 ALA A C 1
ATOM 658 O O . ALA A 1 83 ? -8.319 6.812 1.488 1.00 98.06 83 ALA A O 1
ATOM 659 N N . ARG A 1 84 ? -10.444 6.258 1.056 1.00 97.69 84 ARG A N 1
ATOM 660 C CA . ARG A 1 84 ? -10.614 5.411 2.244 1.00 97.69 84 ARG A CA 1
ATOM 661 C C . ARG A 1 84 ? -9.797 4.122 2.156 1.00 97.69 84 ARG A C 1
ATOM 663 O O .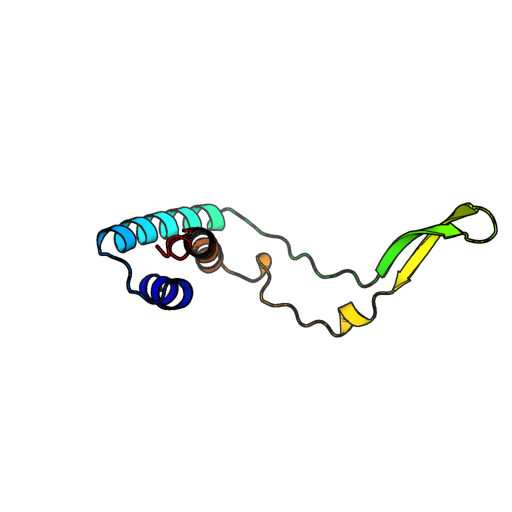 ARG A 1 84 ? -9.198 3.717 3.151 1.00 97.69 84 ARG A O 1
ATOM 670 N N . ILE A 1 85 ? -9.782 3.477 0.987 1.00 96.94 85 ILE A N 1
ATOM 671 C CA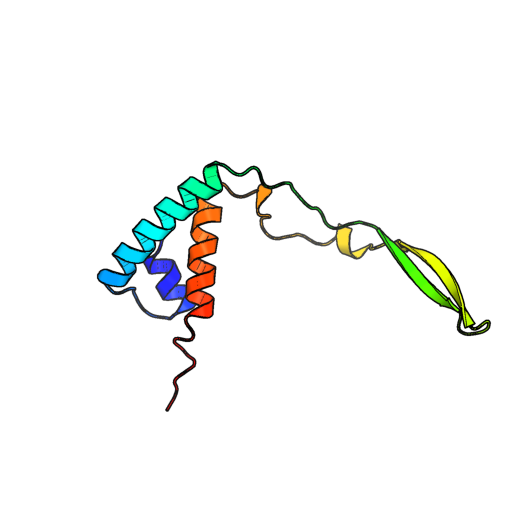 . ILE A 1 85 ? -8.972 2.277 0.728 1.00 96.94 85 ILE A CA 1
ATOM 672 C C . ILE A 1 85 ? -7.488 2.641 0.761 1.00 96.94 85 ILE A C 1
ATOM 674 O O . ILE A 1 85 ? -6.719 1.967 1.440 1.00 96.94 85 ILE A O 1
ATOM 678 N N . ARG A 1 86 ? -7.102 3.749 0.116 1.00 97.75 86 ARG A N 1
ATOM 679 C CA . ARG A 1 86 ? -5.726 4.258 0.190 1.00 97.75 86 ARG A CA 1
ATOM 680 C C . ARG A 1 86 ? -5.336 4.567 1.634 1.00 97.75 86 ARG A C 1
ATOM 682 O O . ARG A 1 86 ? -4.338 4.057 2.108 1.00 97.75 86 ARG A O 1
ATOM 689 N N . GLY A 1 87 ? -6.169 5.279 2.390 1.00 97.50 87 GLY A N 1
ATOM 690 C CA . GLY A 1 87 ? -5.928 5.555 3.809 1.00 97.50 87 GLY A CA 1
ATOM 691 C C . GLY A 1 87 ? -5.764 4.288 4.659 1.00 97.50 87 GLY A C 1
ATOM 692 O O . GLY A 1 87 ? -4.981 4.282 5.603 1.00 97.50 87 GLY A O 1
ATOM 693 N N . LEU A 1 88 ? -6.454 3.194 4.316 1.00 97.19 88 LEU A N 1
ATOM 694 C CA . LEU A 1 88 ? -6.285 1.909 5.001 1.00 97.19 88 LEU A CA 1
ATOM 695 C C . LEU A 1 88 ? -4.923 1.270 4.693 1.00 97.19 88 LEU A C 1
ATOM 697 O O . LEU A 1 88 ? -4.340 0.656 5.584 1.00 97.19 88 LEU A O 1
ATOM 701 N N . SER A 1 89 ? -4.394 1.418 3.471 1.00 96.12 89 SER A N 1
ATOM 702 C CA . SER A 1 89 ? -3.097 0.833 3.107 1.00 96.12 89 SER A CA 1
ATOM 703 C C . SER A 1 89 ? -1.941 1.431 3.910 1.00 96.12 89 SER A C 1
ATOM 705 O O . SER A 1 89 ? -1.008 0.703 4.237 1.00 96.12 89 SER A O 1
ATOM 707 N N . HIS A 1 90 ? -2.028 2.712 4.297 1.00 96.44 90 HIS A N 1
ATOM 708 C CA . HIS A 1 90 ? -1.075 3.337 5.229 1.00 96.44 90 HIS A CA 1
ATOM 709 C C . HIS A 1 90 ? -1.017 2.582 6.561 1.00 96.44 90 HIS A C 1
ATOM 711 O O . HIS A 1 90 ? 0.063 2.297 7.068 1.00 96.44 90 HIS A O 1
ATOM 717 N N . LEU A 1 91 ? -2.172 2.189 7.105 1.00 95.19 91 LEU A N 1
ATOM 718 C CA . LEU A 1 91 ? -2.226 1.421 8.349 1.00 95.19 91 LEU A CA 1
ATOM 719 C C . LEU A 1 91 ? -1.691 0.001 8.183 1.00 95.19 91 LEU A C 1
ATOM 721 O O . LEU A 1 91 ? -0.972 -0.484 9.052 1.00 95.19 91 LEU A O 1
ATOM 725 N N . CYS A 1 92 ? -2.030 -0.670 7.080 1.00 94.81 92 CYS A N 1
ATOM 726 C CA . CYS A 1 92 ? -1.507 -2.006 6.798 1.00 94.81 92 CYS A CA 1
ATOM 727 C C . CYS A 1 92 ? 0.023 -1.994 6.710 1.00 94.81 92 CYS A C 1
ATOM 729 O O . CYS A 1 92 ? 0.659 -2.895 7.246 1.00 94.81 92 CYS A O 1
ATOM 731 N N . LEU A 1 93 ? 0.611 -0.952 6.112 1.00 94.12 93 LEU A N 1
ATOM 732 C CA . LEU A 1 93 ? 2.061 -0.779 6.071 1.00 94.12 93 LEU A CA 1
ATOM 733 C C . LEU A 1 93 ? 2.659 -0.711 7.483 1.00 94.12 93 LEU A C 1
ATOM 735 O O . LEU A 1 93 ? 3.646 -1.391 7.746 1.00 94.12 93 LEU A O 1
ATOM 739 N N . VAL A 1 94 ? 2.051 0.049 8.400 1.00 93.19 94 VAL A N 1
ATOM 740 C CA . VAL A 1 94 ? 2.503 0.113 9.802 1.00 93.19 94 VAL A CA 1
ATOM 741 C C . VAL A 1 94 ? 2.430 -1.260 10.469 1.00 93.19 94 VAL A C 1
ATOM 743 O O . VAL A 1 94 ? 3.396 -1.674 11.101 1.00 93.19 94 VAL A O 1
ATOM 746 N N . ILE A 1 95 ? 1.322 -1.990 10.298 1.00 92.38 95 ILE A N 1
ATOM 747 C CA . ILE A 1 95 ? 1.150 -3.320 10.903 1.00 92.38 95 ILE A CA 1
ATOM 748 C C . ILE A 1 95 ? 2.189 -4.310 10.362 1.00 92.38 95 ILE A C 1
ATOM 750 O O . ILE A 1 95 ? 2.800 -5.033 11.137 1.00 92.38 95 ILE A O 1
ATOM 754 N N . PHE A 1 96 ? 2.440 -4.326 9.051 1.00 90.06 96 PHE A N 1
ATOM 755 C CA . PHE A 1 96 ? 3.434 -5.228 8.458 1.00 90.06 96 PHE A CA 1
ATOM 756 C C . PHE A 1 96 ? 4.873 -4.917 8.886 1.00 90.06 96 PHE A C 1
ATOM 758 O O . PHE A 1 96 ? 5.732 -5.786 8.786 1.00 90.06 96 PHE A O 1
ATOM 765 N N . ASN A 1 97 ? 5.130 -3.707 9.390 1.00 88.88 97 ASN A N 1
ATOM 766 C CA . ASN A 1 97 ? 6.440 -3.280 9.878 1.00 88.88 97 ASN A CA 1
ATOM 767 C C . ASN A 1 97 ? 6.523 -3.208 11.412 1.00 88.88 97 ASN A C 1
ATOM 769 O O . ASN A 1 97 ? 7.542 -2.762 11.935 1.00 88.88 97 ASN A O 1
ATOM 773 N N . SER A 1 98 ? 5.496 -3.641 12.157 1.00 86.06 98 SER A N 1
ATOM 774 C CA . SER A 1 98 ? 5.486 -3.524 13.624 1.00 86.06 98 SER A CA 1
ATOM 775 C C . SER A 1 98 ? 6.489 -4.450 14.327 1.00 86.06 98 SER A C 1
ATOM 777 O O . SER A 1 98 ? 6.630 -4.360 15.543 1.00 86.06 98 SER A O 1
ATOM 779 N N . ASN A 1 99 ? 7.199 -5.318 13.586 1.00 73.94 99 ASN A N 1
ATOM 780 C CA . ASN A 1 99 ? 8.189 -6.285 14.086 1.00 73.94 99 ASN A CA 1
ATOM 781 C C . ASN A 1 99 ? 7.701 -7.116 15.282 1.00 73.94 99 ASN A C 1
ATOM 783 O O . ASN A 1 99 ? 8.495 -7.655 16.047 1.00 73.94 99 ASN A O 1
ATOM 787 N N . GLU A 1 100 ? 6.387 -7.272 15.425 1.00 72.19 100 GLU A N 1
ATOM 788 C CA . GLU A 1 100 ? 5.781 -7.923 16.585 1.00 72.19 100 GLU A CA 1
ATOM 789 C C . GLU A 1 100 ? 6.102 -9.427 16.661 1.00 72.19 100 GLU A C 1
ATOM 791 O O . GLU A 1 100 ? 5.965 -10.045 17.709 1.00 72.19 100 GLU A O 1
ATOM 796 N N . LEU A 1 101 ? 6.596 -10.006 15.562 1.00 62.81 101 LEU A N 1
ATOM 797 C CA . LEU A 1 101 ? 7.056 -11.394 15.468 1.00 62.81 101 LEU A CA 1
ATOM 798 C C . LEU A 1 101 ? 8.588 -11.542 15.555 1.00 62.81 101 LEU A C 1
ATOM 800 O O . LEU A 1 101 ? 9.090 -12.660 15.497 1.00 62.81 101 LEU A O 1
ATOM 804 N N . ALA A 1 102 ? 9.345 -10.443 15.673 1.00 59.81 102 ALA A N 1
ATOM 805 C CA . ALA A 1 102 ? 10.812 -10.476 15.698 1.00 59.81 102 ALA A CA 1
ATOM 806 C C . ALA A 1 102 ? 11.396 -10.885 17.063 1.00 59.81 102 ALA A C 1
ATOM 808 O O . ALA A 1 102 ? 12.597 -11.120 17.164 1.00 59.81 102 ALA A O 1
ATOM 809 N N . TYR A 1 103 ? 10.567 -10.980 18.108 1.00 52.41 103 TYR A N 1
ATOM 810 C CA . TYR A 1 103 ? 10.998 -11.368 19.449 1.00 52.41 103 TYR A CA 1
ATOM 811 C C . TYR A 1 103 ? 10.487 -12.774 19.788 1.00 52.41 103 TYR A C 1
ATOM 813 O O . TYR A 1 103 ? 9.437 -12.951 20.401 1.00 52.41 103 TYR A O 1
ATOM 821 N N . LEU A 1 104 ? 11.240 -13.783 19.353 1.00 53.22 104 LEU A N 1
ATOM 822 C CA . LEU A 1 104 ? 11.186 -15.137 19.900 1.00 53.22 104 LEU A CA 1
ATOM 823 C C . LEU A 1 104 ? 12.459 -15.309 20.740 1.00 53.22 104 LEU A C 1
ATOM 825 O O . LEU A 1 104 ? 13.539 -15.456 20.171 1.00 53.22 104 LEU A O 1
ATOM 829 N N . ASN A 1 105 ? 12.329 -15.222 22.066 1.00 42.44 105 ASN A N 1
ATOM 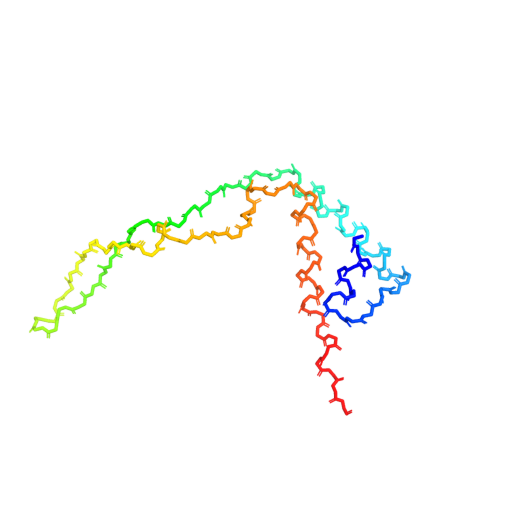830 C C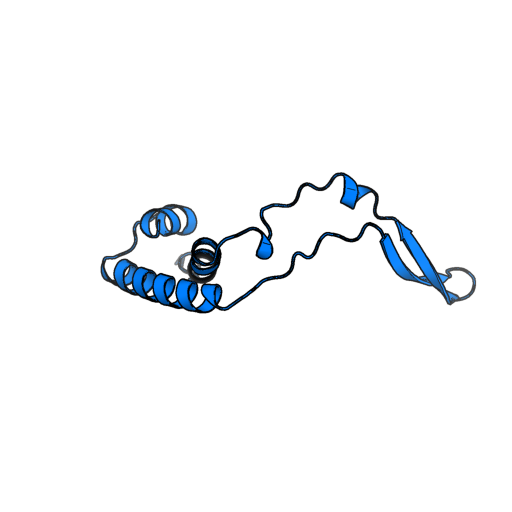A . ASN A 1 105 ? 13.339 -15.717 23.010 1.00 42.44 105 ASN A CA 1
ATOM 831 C C . ASN A 1 105 ? 13.010 -17.162 23.376 1.00 42.44 105 ASN A C 1
ATOM 833 O O . ASN A 1 105 ? 11.812 -17.423 23.638 1.00 42.44 105 ASN A O 1
#

Solvent-accessible surface area (backbone atoms only — not comparable to full-atom values): 6473 Å² total; per-residue (Å²): 108,70,56,57,52,33,36,73,76,68,73,39,73,62,52,76,66,54,47,53,53,50,52,53,51,34,54,51,36,20,57,57,38,60,77,55,81,63,71,81,79,78,81,62,61,52,48,82,45,76,48,66,41,88,88,78,67,46,77,48,74,48,80,45,74,35,73,66,53,79,75,58,79,76,74,90,50,74,48,76,46,54,30,60,59,51,12,45,49,59,52,51,53,50,62,78,64,59,58,81,81,74,76,80,130

Radius of gyration: 21.61 Å; Cα contacts (8 Å, |Δi|>4): 102; chains: 1; bounding box: 45×31×54 Å

Nearest PDB structures (foldseek):
  6vqc-assembly1_H  TM=1.902E-01  e=7.432E-01  Rattus norvegicus
  6vmi-assembly1_a  TM=3.083E-01  e=6.284E+00  Homo sapiens
  7a5i-assembly1_a3  TM=2.347E-01  e=4.547E+00  Homo sapiens
  6i9r-assembly1_a  TM=2.339E-01  e=5.175E+00  Homo sapiens
  6vq8-assembly1_H  TM=2.018E-01  e=3.995E+00  Rattus norvegicus

Mean predicted aligned error: 5.93 Å

Foldseek 3Di:
DQQVLCCVLPVHGDDPVRVVVLVVQLVVQLVVLQVDQDDDDQDDQWDKDWDQDPVPRDIDIDIGGDPVSVVDDDDDDPNNDHSSVRSVVVVSVCSNPVCPVVDDD

pLDDT: mean 92.42, std 9.67, range [42.44, 98.56]